Protein AF-A0ABD6Y7D4-F1 (afdb_monomer_lite)

Secondary structure (DSSP, 8-state):
-HHHHHHHHHHHHHHHHHHHHHHHHHHTSSS--HHHHHHHHHHHHHHHHHHHHHHHHHH--

Foldseek 3Di:
DVVVLVVVLVVLVVVLVVLVVLLVVLVPDPDHDPVSVVSNVVSVVVNVVSVVVNVVSVVVD

pLDDT: mean 90.49, std 8.57, range [54.09, 97.12]

Radius of gyration: 14.32 Å; chains: 1; bounding box: 34×16×38 Å

Organism: Limosilactobacillus reuteri (NCBI:txid1598)

Sequence (61 aa):
MQEDFINLRFGLLEQLKNISTRVDKILNEDELNIHQMADLLRYAQTYESLSNAYSNIAQDI

Structure (mmCIF, N/CA/C/O backbone):
data_AF-A0ABD6Y7D4-F1
#
_entry.id   AF-A0ABD6Y7D4-F1
#
loop_
_atom_site.group_PDB
_atom_site.id
_atom_site.type_symbol
_atom_site.label_atom_id
_atom_site.label_alt_id
_atom_site.label_comp_id
_atom_site.label_asym_id
_atom_site.label_entity_id
_atom_site.label_seq_id
_atom_site.pdbx_PDB_ins_code
_atom_site.Cartn_x
_atom_site.Cartn_y
_atom_site.Cartn_z
_atom_site.occupancy
_atom_site.B_iso_or_equiv
_atom_site.auth_seq_id
_atom_site.auth_comp_id
_atom_site.auth_asym_id
_atom_site.auth_atom_id
_atom_site.pdbx_PDB_model_num
ATOM 1 N N . MET A 1 1 ? 20.479 -3.131 -18.251 1.00 67.44 1 MET A N 1
ATOM 2 C CA . MET A 1 1 ? 19.960 -1.766 -18.012 1.00 67.44 1 MET A CA 1
ATOM 3 C C . MET A 1 1 ? 18.442 -1.701 -18.167 1.00 67.44 1 MET A C 1
ATOM 5 O O . MET A 1 1 ? 17.784 -1.544 -17.155 1.00 67.44 1 MET A O 1
ATOM 9 N N . GLN A 1 2 ? 17.850 -1.874 -19.362 1.00 79.75 2 GLN A N 1
ATOM 10 C CA . GLN A 1 2 ? 16.375 -1.885 -19.508 1.00 79.75 2 GLN A CA 1
ATOM 11 C C . GLN A 1 2 ? 15.687 -2.988 -18.687 1.00 79.75 2 GLN A C 1
ATOM 13 O O . GLN A 1 2 ? 14.689 -2.733 -18.022 1.00 79.75 2 GLN A O 1
ATOM 18 N N . GLU A 1 3 ? 16.243 -4.199 -18.694 1.00 83.81 3 GLU A N 1
ATOM 19 C CA . GLU A 1 3 ? 15.723 -5.325 -17.909 1.00 83.81 3 GLU A CA 1
ATOM 20 C C . GLU A 1 3 ? 15.787 -5.058 -16.395 1.00 83.81 3 GLU A C 1
ATOM 22 O O . GLU A 1 3 ? 14.840 -5.357 -15.674 1.00 83.81 3 GLU A O 1
ATOM 27 N N . ASP A 1 4 ? 16.843 -4.388 -15.924 1.00 84.06 4 ASP A N 1
ATOM 28 C CA . ASP A 1 4 ? 16.993 -3.998 -14.516 1.00 84.06 4 ASP A CA 1
ATOM 29 C C . ASP A 1 4 ? 15.922 -2.981 -14.093 1.00 84.06 4 ASP A C 1
ATOM 31 O O . ASP A 1 4 ? 15.333 -3.117 -13.022 1.00 84.06 4 ASP A O 1
ATOM 35 N N . PHE A 1 5 ? 15.608 -2.000 -14.950 1.00 85.38 5 PHE A N 1
ATOM 36 C CA . PHE A 1 5 ? 14.528 -1.035 -14.710 1.00 85.38 5 PHE A CA 1
ATOM 37 C C . PHE A 1 5 ? 13.148 -1.695 -14.695 1.00 85.38 5 PHE A C 1
ATOM 39 O O . PHE A 1 5 ? 12.316 -1.381 -13.842 1.00 85.38 5 PHE A O 1
ATOM 46 N N . ILE A 1 6 ? 12.905 -2.636 -15.610 1.00 86.12 6 ILE A N 1
ATOM 47 C CA . ILE A 1 6 ? 11.663 -3.414 -15.649 1.00 86.12 6 ILE A CA 1
ATOM 48 C C . ILE A 1 6 ? 11.516 -4.241 -14.365 1.00 86.12 6 ILE A C 1
ATOM 50 O O . ILE A 1 6 ? 10.465 -4.192 -13.724 1.00 86.12 6 ILE A O 1
ATOM 54 N N . ASN A 1 7 ? 12.572 -4.938 -13.941 1.00 89.31 7 ASN A N 1
ATOM 55 C CA . ASN A 1 7 ? 12.578 -5.734 -12.713 1.00 89.31 7 ASN A CA 1
ATOM 56 C C . ASN A 1 7 ? 12.376 -4.866 -11.464 1.00 89.31 7 ASN A C 1
ATOM 58 O O . ASN A 1 7 ? 11.585 -5.220 -10.589 1.00 89.31 7 ASN A O 1
ATOM 62 N N . LEU A 1 8 ? 13.020 -3.697 -11.404 1.00 88.50 8 LEU A N 1
ATOM 63 C CA . LEU A 1 8 ? 12.830 -2.732 -10.323 1.00 88.50 8 LEU A CA 1
ATOM 64 C C . LEU A 1 8 ? 11.375 -2.242 -10.256 1.00 88.50 8 LEU A C 1
ATOM 66 O O . LEU A 1 8 ? 10.777 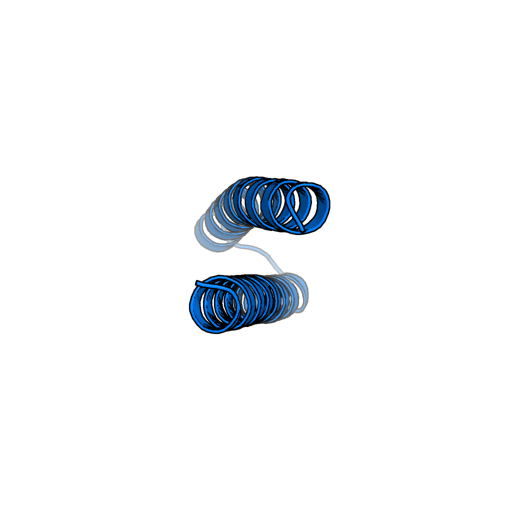-2.204 -9.180 1.00 88.50 8 LEU A O 1
ATOM 70 N N . ARG A 1 9 ? 10.773 -1.930 -11.409 1.00 87.44 9 ARG A N 1
ATOM 71 C CA . ARG A 1 9 ? 9.374 -1.500 -11.512 1.00 87.44 9 ARG A CA 1
ATOM 72 C C . ARG A 1 9 ? 8.404 -2.589 -11.047 1.00 87.44 9 ARG A C 1
ATOM 74 O O . ARG A 1 9 ? 7.464 -2.284 -10.312 1.00 87.44 9 ARG A O 1
ATOM 81 N N . PHE A 1 10 ? 8.629 -3.845 -11.437 1.00 90.81 10 PHE A N 1
ATOM 82 C CA . PHE A 1 10 ? 7.828 -4.975 -10.957 1.00 90.81 10 PHE A CA 1
ATOM 83 C C . PHE A 1 10 ? 7.974 -5.181 -9.448 1.00 90.81 10 PHE A C 1
ATOM 85 O O . PHE A 1 10 ? 6.961 -5.336 -8.767 1.00 90.81 10 PHE A O 1
ATOM 92 N N . GLY A 1 11 ? 9.197 -5.092 -8.917 1.00 92.25 11 GLY A N 1
ATOM 93 C CA . GLY A 1 11 ? 9.444 -5.182 -7.478 1.00 92.25 11 GLY A CA 1
ATOM 94 C C . GLY A 1 11 ? 8.693 -4.107 -6.686 1.00 92.25 11 GLY A C 1
ATOM 95 O O . GLY A 1 11 ? 8.054 -4.414 -5.682 1.00 92.25 11 GLY A O 1
ATOM 96 N N . LEU A 1 12 ? 8.687 -2.857 -7.163 1.00 92.94 12 LEU A N 1
ATOM 97 C CA . LEU A 1 12 ? 7.935 -1.768 -6.526 1.00 92.94 12 LEU A CA 1
ATOM 98 C C . LEU A 1 12 ? 6.420 -2.011 -6.539 1.00 92.94 12 LEU A C 1
ATOM 100 O O . LEU A 1 12 ? 5.760 -1.810 -5.518 1.00 92.94 12 LEU A O 1
ATOM 104 N N . LEU A 1 13 ? 5.865 -2.482 -7.661 1.00 91.94 13 LEU A N 1
ATOM 105 C CA . LEU A 1 13 ? 4.440 -2.823 -7.753 1.00 91.94 13 LEU A CA 1
ATOM 106 C C . LEU A 1 13 ? 4.053 -3.951 -6.795 1.00 91.94 13 LEU A C 1
ATOM 108 O O . LEU A 1 13 ? 2.992 -3.894 -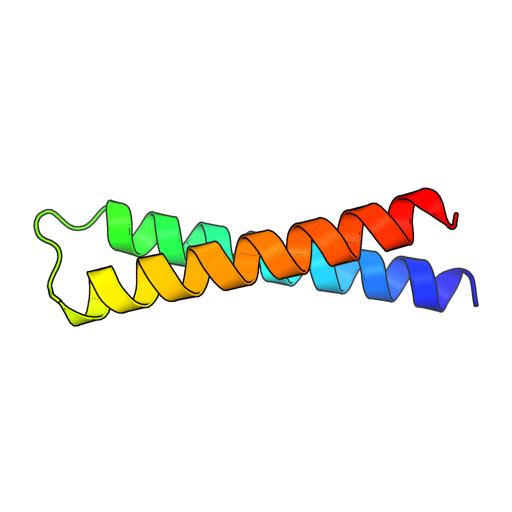6.173 1.00 91.94 13 LEU A O 1
ATOM 112 N N . GLU A 1 14 ? 4.908 -4.962 -6.651 1.00 95.06 14 GLU A N 1
ATOM 113 C CA . GLU A 1 14 ? 4.678 -6.058 -5.715 1.00 95.06 14 GLU A CA 1
ATOM 114 C C . GLU A 1 14 ? 4.640 -5.557 -4.264 1.00 95.06 14 GLU A C 1
ATOM 116 O O . GLU A 1 14 ? 3.735 -5.919 -3.507 1.00 95.06 14 GLU A O 1
ATOM 121 N N . GLN A 1 15 ? 5.555 -4.660 -3.881 1.00 94.44 15 GLN A N 1
ATOM 122 C CA . GLN A 1 15 ? 5.542 -4.061 -2.544 1.00 94.44 15 GLN A CA 1
ATOM 123 C C . GLN A 1 15 ? 4.293 -3.206 -2.299 1.00 94.44 15 GLN A C 1
ATOM 125 O O . GLN A 1 15 ? 3.664 -3.340 -1.247 1.00 94.44 15 GLN A O 1
ATOM 130 N N . LEU A 1 16 ? 3.874 -2.389 -3.272 1.00 93.44 16 LEU A N 1
ATOM 131 C CA . LEU A 1 16 ? 2.634 -1.606 -3.177 1.00 93.44 16 LEU A CA 1
ATOM 132 C C . LEU A 1 16 ? 1.408 -2.511 -2.981 1.00 93.44 16 LEU A C 1
ATOM 134 O O . LEU A 1 16 ? 0.583 -2.260 -2.101 1.00 93.44 16 LEU A O 1
ATOM 138 N N . LYS A 1 17 ? 1.320 -3.613 -3.735 1.00 95.00 17 LYS A N 1
ATOM 139 C CA . LYS A 1 17 ? 0.245 -4.607 -3.594 1.00 95.00 17 LYS A CA 1
ATOM 140 C C . LYS A 1 17 ? 0.250 -5.277 -2.215 1.00 95.00 17 LYS A C 1
ATOM 142 O O . LYS A 1 17 ? -0.812 -5.473 -1.616 1.00 95.00 17 LYS A O 1
ATOM 147 N N . ASN A 1 18 ? 1.430 -5.613 -1.697 1.00 95.06 18 ASN A N 1
ATOM 148 C CA . ASN A 1 18 ? 1.579 -6.214 -0.372 1.00 95.06 18 ASN A CA 1
ATOM 149 C C . ASN A 1 18 ? 1.124 -5.265 0.742 1.00 95.06 18 ASN A C 1
ATOM 151 O O . ASN A 1 18 ? 0.449 -5.702 1.676 1.00 95.06 18 ASN A O 1
ATOM 155 N N . ILE A 1 19 ? 1.455 -3.975 0.637 1.00 94.94 19 ILE A N 1
ATOM 156 C CA . ILE A 1 19 ? 0.998 -2.951 1.584 1.00 94.94 19 ILE A CA 1
ATOM 157 C C . ILE A 1 19 ? -0.520 -2.794 1.509 1.00 94.94 19 ILE A C 1
ATOM 159 O O . ILE A 1 19 ? -1.167 -2.866 2.550 1.00 94.94 19 ILE A O 1
ATOM 163 N N . SER A 1 20 ? -1.094 -2.677 0.304 1.00 95.44 20 SER A N 1
ATOM 164 C CA . SER A 1 20 ? -2.552 -2.597 0.115 1.00 95.44 20 SER A CA 1
ATOM 165 C C . SER A 1 20 ? -3.264 -3.762 0.800 1.00 95.44 20 SER A C 1
ATOM 167 O O . SER A 1 20 ? -4.153 -3.555 1.613 1.00 95.44 20 SER A O 1
ATOM 169 N N . THR A 1 21 ? -2.783 -4.989 0.580 1.00 96.31 21 THR A N 1
ATOM 170 C CA . THR A 1 21 ? -3.362 -6.196 1.192 1.00 96.31 21 THR A CA 1
ATOM 171 C C . THR A 1 21 ? -3.311 -6.159 2.726 1.00 96.31 21 THR A C 1
ATOM 173 O O . THR A 1 21 ? -4.204 -6.676 3.394 1.00 96.31 21 THR A O 1
ATOM 176 N N . ARG A 1 22 ? -2.251 -5.592 3.317 1.00 95.19 22 ARG A N 1
ATOM 177 C CA . ARG A 1 22 ? -2.113 -5.467 4.779 1.00 95.19 22 ARG A CA 1
ATOM 178 C C . ARG A 1 22 ? -3.021 -4.380 5.345 1.00 95.19 22 ARG A C 1
ATOM 180 O O . ARG A 1 22 ? -3.609 -4.599 6.398 1.00 95.19 22 ARG A O 1
ATOM 187 N N . VAL A 1 23 ? -3.148 -3.254 4.646 1.00 95.81 23 VAL A N 1
ATOM 188 C CA . VAL A 1 23 ? -4.080 -2.177 4.997 1.00 95.81 23 VAL A CA 1
ATOM 189 C C . VAL A 1 23 ? -5.513 -2.694 4.960 1.00 95.81 23 VAL A C 1
ATOM 191 O O . VAL A 1 23 ? -6.216 -2.556 5.954 1.00 95.81 23 VAL A O 1
ATOM 194 N N . ASP A 1 24 ? -5.906 -3.380 3.884 1.00 96.31 24 ASP A N 1
ATOM 195 C CA . ASP A 1 24 ? -7.249 -3.950 3.746 1.00 96.31 24 ASP A CA 1
ATOM 196 C C . ASP A 1 24 ? -7.561 -4.925 4.885 1.00 96.31 24 ASP A C 1
ATOM 198 O O . ASP A 1 24 ? -8.646 -4.887 5.454 1.00 96.31 24 ASP A O 1
ATOM 202 N N . LYS A 1 25 ? -6.606 -5.779 5.273 1.00 95.31 25 LYS A N 1
ATOM 203 C CA . LYS A 1 25 ? -6.786 -6.685 6.420 1.00 95.31 25 LYS A CA 1
ATOM 204 C C . LYS A 1 25 ? -7.066 -5.933 7.715 1.00 95.31 25 LYS A C 1
ATOM 206 O O . LYS A 1 25 ? -7.952 -6.343 8.445 1.00 95.31 25 LYS A O 1
ATOM 211 N N . ILE A 1 26 ? -6.331 -4.854 7.983 1.00 95.06 26 ILE A N 1
ATOM 212 C CA . ILE A 1 26 ? -6.524 -4.057 9.197 1.00 95.06 26 ILE A CA 1
ATOM 213 C C . ILE A 1 26 ? -7.864 -3.314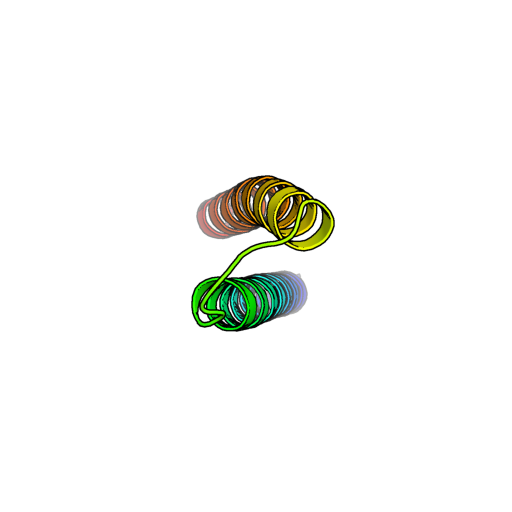 9.154 1.00 95.06 26 ILE A C 1
ATOM 215 O O . ILE A 1 26 ? -8.573 -3.293 10.148 1.00 95.06 26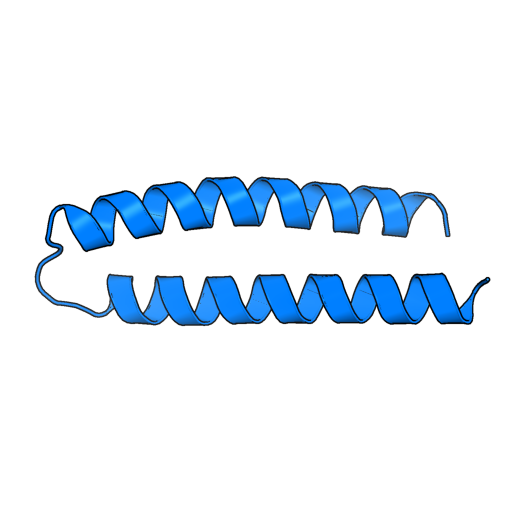 ILE A O 1
ATOM 219 N N . LEU A 1 27 ? -8.229 -2.721 8.014 1.00 93.38 27 LEU A N 1
ATOM 220 C CA . LEU A 1 27 ? -9.471 -1.952 7.876 1.00 93.38 27 LEU A CA 1
ATOM 221 C C . LEU A 1 27 ? -10.743 -2.811 7.915 1.00 93.38 27 LEU A C 1
ATOM 223 O O . LEU A 1 27 ? -11.824 -2.263 8.098 1.00 93.38 27 LEU A O 1
ATOM 227 N N . ASN A 1 28 ? -10.621 -4.129 7.737 1.00 94.12 28 ASN A N 1
ATOM 228 C CA . ASN A 1 28 ? -11.727 -5.077 7.880 1.00 94.12 28 ASN A CA 1
ATOM 229 C C . ASN A 1 28 ? -11.934 -5.562 9.329 1.00 94.12 28 ASN A C 1
ATOM 231 O O . ASN A 1 28 ? -12.802 -6.400 9.557 1.00 94.12 28 ASN A O 1
ATOM 235 N N . GLU A 1 29 ? -11.147 -5.080 10.292 1.00 93.06 29 GLU A N 1
ATOM 236 C CA . GLU A 1 29 ? -11.356 -5.357 11.717 1.00 93.06 29 GLU A CA 1
ATOM 237 C C . GLU A 1 29 ? -12.423 -4.408 12.292 1.00 93.06 29 GLU A C 1
ATOM 239 O O . GLU A 1 29 ? -12.406 -3.209 12.006 1.00 93.06 29 GLU A O 1
ATOM 244 N N . ASP A 1 30 ? -13.328 -4.927 13.130 1.00 89.75 30 ASP A N 1
ATOM 245 C CA . ASP A 1 30 ? -14.434 -4.147 13.717 1.00 89.75 30 ASP A CA 1
ATOM 246 C C . ASP A 1 30 ? -13.941 -3.024 14.650 1.00 89.75 30 ASP A C 1
ATOM 248 O O . ASP A 1 30 ? -14.542 -1.950 14.725 1.00 89.75 30 ASP A O 1
ATOM 252 N N . GLU A 1 31 ? -12.823 -3.252 15.348 1.00 94.00 31 GLU A N 1
ATOM 253 C CA . GLU A 1 31 ? -12.165 -2.268 16.206 1.00 94.00 31 GLU A CA 1
ATOM 254 C C . GLU A 1 31 ? -10.650 -2.273 15.985 1.00 94.00 31 GLU A C 1
ATOM 256 O O . GLU A 1 31 ? -10.000 -3.319 15.954 1.00 94.00 31 GLU A O 1
ATOM 261 N N . LEU A 1 32 ? -10.070 -1.075 15.882 1.00 93.75 32 LEU A N 1
ATOM 262 C CA . LEU A 1 32 ? -8.636 -0.887 15.692 1.00 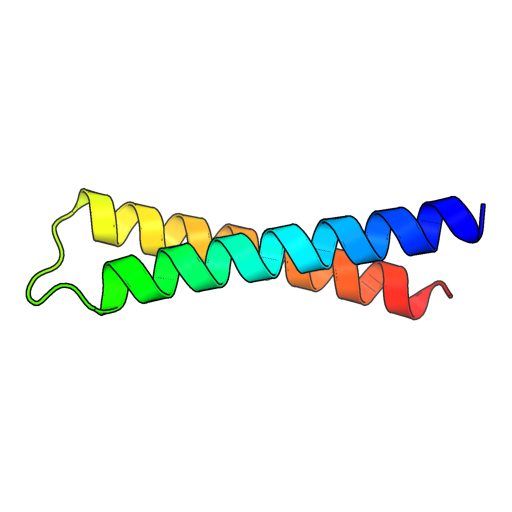93.75 32 LEU A CA 1
ATOM 263 C C . LEU A 1 32 ? -7.942 -0.618 17.024 1.00 93.75 32 LEU A C 1
ATOM 265 O O . LEU A 1 32 ? -8.209 0.381 17.693 1.00 93.75 32 LEU A O 1
ATOM 269 N N . ASN A 1 33 ? -6.977 -1.463 17.375 1.00 96.00 33 ASN A N 1
ATOM 270 C CA . ASN A 1 33 ? -6.079 -1.185 18.487 1.00 96.00 33 ASN A CA 1
ATOM 271 C C . ASN A 1 33 ? -4.961 -0.202 18.086 1.00 96.00 33 ASN A C 1
ATOM 273 O O . ASN A 1 33 ? -4.671 0.024 16.908 1.00 96.00 33 ASN A O 1
ATOM 277 N N . ILE A 1 34 ? -4.282 0.366 19.086 1.00 96.25 34 ILE A N 1
ATOM 278 C CA . ILE A 1 34 ? -3.236 1.379 18.876 1.00 96.25 34 ILE A CA 1
ATOM 279 C C . ILE A 1 34 ? -2.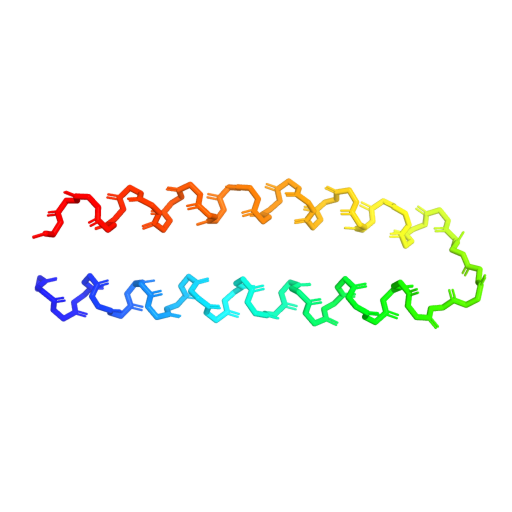080 0.896 17.982 1.00 96.25 34 ILE A C 1
ATOM 281 O O . ILE A 1 34 ? -1.503 1.692 17.243 1.00 96.25 34 ILE A O 1
ATOM 285 N N . HIS A 1 35 ? -1.753 -0.400 18.004 1.00 96.75 35 HIS A N 1
ATOM 286 C CA . HIS A 1 35 ? -0.707 -0.963 17.150 1.00 96.75 35 HIS A CA 1
ATOM 287 C C . HIS A 1 35 ? -1.159 -1.031 15.693 1.00 96.75 35 HIS A C 1
ATOM 289 O O . HIS A 1 35 ? -0.405 -0.634 14.811 1.00 96.75 35 HIS A O 1
ATOM 295 N N . GLN A 1 36 ? -2.404 -1.437 15.442 1.00 96.62 36 GLN A N 1
ATOM 296 C CA . GLN A 1 36 ? -2.994 -1.431 14.104 1.00 96.62 36 GLN A CA 1
ATOM 297 C C . GLN A 1 36 ? -3.078 -0.010 13.534 1.00 96.62 36 GLN A C 1
ATOM 299 O O . GLN A 1 36 ? -2.736 0.207 12.374 1.00 96.62 36 GLN A O 1
ATOM 304 N N . MET A 1 37 ? -3.441 0.981 14.353 1.00 96.31 37 MET A N 1
ATOM 305 C CA . MET A 1 37 ? -3.427 2.391 13.942 1.00 96.31 37 MET A CA 1
ATOM 306 C C . MET A 1 37 ? -2.009 2.881 13.604 1.00 96.31 37 MET A C 1
ATOM 308 O O . MET A 1 37 ? -1.805 3.559 12.596 1.00 96.31 37 MET A O 1
ATOM 312 N N . ALA A 1 38 ? -1.013 2.519 14.418 1.00 97.12 38 ALA A N 1
ATOM 313 C CA . ALA A 1 38 ? 0.387 2.849 14.154 1.00 97.12 38 ALA A CA 1
ATOM 314 C C . ALA A 1 38 ? 0.918 2.162 12.882 1.00 97.12 38 ALA A C 1
ATOM 316 O O . ALA A 1 38 ? 1.701 2.755 12.136 1.00 97.12 38 ALA A O 1
ATOM 317 N N . ASP A 1 39 ? 0.481 0.933 12.612 1.00 96.38 39 ASP A N 1
ATOM 318 C CA . ASP A 1 39 ? 0.820 0.208 11.392 1.00 96.38 39 ASP A CA 1
ATOM 319 C C . ASP A 1 39 ? 0.183 0.858 10.160 1.00 96.38 39 ASP A C 1
ATOM 321 O O . ASP A 1 39 ? 0.879 1.047 9.165 1.00 96.38 39 ASP A O 1
ATOM 325 N N . LEU A 1 40 ? -1.079 1.298 10.230 1.00 96.44 40 LEU A N 1
ATOM 326 C CA . LEU A 1 40 ? -1.725 2.052 9.147 1.00 96.44 40 LEU A CA 1
ATOM 327 C C . LEU A 1 40 ? -0.964 3.340 8.806 1.00 96.44 40 LEU A C 1
ATOM 329 O O . LEU A 1 40 ? -0.720 3.612 7.630 1.00 96.44 40 LEU A O 1
ATOM 333 N N . LEU A 1 41 ? -0.529 4.103 9.815 1.00 96.81 41 LEU A N 1
ATOM 334 C CA . LEU A 1 41 ? 0.289 5.304 9.605 1.00 96.81 41 LEU A CA 1
ATOM 335 C C . LEU A 1 41 ? 1.610 4.975 8.899 1.00 96.81 41 LEU A C 1
ATOM 337 O O . LEU A 1 41 ? 2.004 5.653 7.950 1.00 96.81 41 LEU A O 1
ATOM 341 N N . ARG A 1 42 ? 2.278 3.901 9.327 1.00 96.25 42 ARG A N 1
ATOM 342 C CA . ARG A 1 42 ? 3.534 3.450 8.718 1.00 96.25 42 ARG A CA 1
ATOM 343 C C . ARG A 1 42 ? 3.333 2.976 7.281 1.00 96.25 42 ARG A C 1
ATOM 345 O O . ARG A 1 42 ? 4.154 3.273 6.412 1.00 96.25 42 ARG A O 1
ATOM 352 N N . TYR A 1 43 ? 2.244 2.257 7.019 1.00 96.88 43 TYR A N 1
ATOM 353 C CA . TYR A 1 43 ? 1.885 1.812 5.679 1.00 96.88 43 TYR A CA 1
ATOM 354 C C . TYR A 1 43 ? 1.583 2.992 4.761 1.00 96.88 43 TYR A C 1
ATOM 356 O O . TYR A 1 43 ? 2.084 2.990 3.643 1.00 96.88 43 TYR A O 1
ATOM 364 N N . ALA A 1 44 ? 0.879 4.026 5.231 1.00 93.88 44 ALA A N 1
ATOM 365 C CA . ALA A 1 44 ? 0.627 5.236 4.448 1.00 93.88 44 ALA A CA 1
ATOM 366 C C . ALA A 1 44 ? 1.933 5.941 4.033 1.00 93.88 44 ALA A C 1
ATOM 368 O O . ALA A 1 44 ? 2.133 6.220 2.852 1.00 93.88 44 ALA A O 1
ATOM 369 N N . GLN A 1 45 ? 2.864 6.136 4.974 1.00 95.38 45 GLN A N 1
ATOM 370 C CA . GLN A 1 45 ? 4.180 6.737 4.696 1.00 95.38 45 GLN A CA 1
ATOM 371 C C . GLN A 1 45 ? 5.012 5.900 3.712 1.00 95.38 45 GLN A C 1
ATOM 373 O O . GLN A 1 45 ? 5.674 6.422 2.810 1.00 95.38 45 GLN A O 1
ATOM 378 N N . THR A 1 46 ? 4.974 4.575 3.872 1.00 94.88 46 THR A N 1
ATOM 379 C CA . THR A 1 46 ? 5.692 3.655 2.982 1.00 94.88 46 THR A CA 1
ATOM 380 C C . THR A 1 46 ? 5.076 3.664 1.583 1.00 94.88 46 THR A C 1
ATOM 382 O O . THR A 1 46 ? 5.801 3.679 0.591 1.00 94.88 46 THR A O 1
ATOM 385 N N . TYR A 1 47 ? 3.745 3.698 1.494 1.00 93.00 47 TYR A N 1
ATOM 386 C CA . TYR A 1 47 ? 3.009 3.748 0.235 1.00 93.00 47 TYR A CA 1
ATOM 387 C C . TYR A 1 47 ? 3.345 5.013 -0.558 1.00 93.00 47 TYR A C 1
ATOM 389 O O . TYR A 1 47 ? 3.668 4.925 -1.741 1.00 93.00 47 TYR A O 1
ATOM 397 N N . GLU A 1 48 ? 3.350 6.174 0.101 1.00 93.50 48 GLU A N 1
ATOM 398 C CA . GLU A 1 48 ? 3.765 7.445 -0.501 1.00 93.50 48 GLU A CA 1
ATOM 399 C C . GLU A 1 48 ? 5.194 7.359 -1.060 1.00 93.50 48 GLU A C 1
ATOM 401 O O . GLU A 1 48 ? 5.432 7.654 -2.232 1.00 93.50 48 GLU A O 1
ATOM 406 N N . SER A 1 49 ? 6.137 6.866 -0.251 1.00 94.44 49 SER A N 1
ATOM 407 C CA . SER A 1 49 ? 7.545 6.734 -0.645 1.00 94.44 49 SER A CA 1
ATOM 408 C C . SER A 1 49 ? 7.728 5.818 -1.864 1.00 94.44 49 SER A C 1
ATOM 410 O O . SER A 1 49 ? 8.446 6.163 -2.805 1.00 94.44 49 SER A O 1
ATOM 412 N N . LEU A 1 50 ? 7.057 4.661 -1.880 1.00 93.38 50 LEU A N 1
ATOM 413 C CA . LEU A 1 50 ? 7.123 3.700 -2.986 1.00 93.38 50 LEU A CA 1
ATOM 414 C C . LEU A 1 50 ? 6.429 4.217 -4.252 1.00 93.38 50 LEU A C 1
ATOM 416 O O . LEU A 1 50 ? 6.942 4.014 -5.352 1.00 93.38 50 LEU A O 1
ATOM 420 N N . SER A 1 51 ? 5.297 4.909 -4.110 1.00 90.25 51 SER A N 1
ATOM 421 C CA . SER A 1 51 ? 4.581 5.533 -5.229 1.00 90.25 51 SER A CA 1
ATOM 422 C C . SER A 1 51 ? 5.425 6.623 -5.895 1.00 90.25 51 SER A C 1
ATOM 424 O O . SER A 1 51 ? 5.471 6.713 -7.125 1.00 90.25 51 SER A O 1
ATOM 426 N N . ASN A 1 52 ? 6.150 7.412 -5.098 1.00 92.00 52 ASN A N 1
ATOM 427 C CA . ASN A 1 52 ? 7.081 8.418 -5.602 1.00 92.00 52 ASN A CA 1
ATOM 428 C C . ASN A 1 52 ? 8.260 7.765 -6.334 1.00 92.00 52 ASN A C 1
ATOM 430 O O . ASN A 1 52 ? 8.577 8.158 -7.455 1.00 92.00 52 ASN A O 1
ATOM 434 N N . ALA A 1 53 ? 8.862 6.720 -5.756 1.00 89.81 53 ALA A N 1
ATOM 435 C CA . ALA A 1 53 ? 9.942 5.979 -6.409 1.00 89.81 53 ALA A CA 1
ATOM 436 C C . ALA A 1 53 ? 9.495 5.382 -7.756 1.00 89.81 53 ALA A C 1
ATOM 438 O O . ALA A 1 53 ? 10.203 5.504 -8.754 1.00 89.81 53 ALA A O 1
ATOM 439 N N . TYR A 1 54 ? 8.298 4.790 -7.800 1.00 88.62 54 TYR A N 1
ATOM 440 C CA . TYR A 1 54 ? 7.711 4.251 -9.026 1.00 88.62 54 TYR A CA 1
ATOM 441 C C . TYR A 1 54 ? 7.485 5.336 -10.083 1.00 88.62 54 TYR A C 1
ATOM 443 O O . TYR A 1 54 ? 7.827 5.137 -11.248 1.00 88.62 54 TYR A O 1
ATOM 451 N N . SER A 1 55 ? 6.928 6.481 -9.678 1.00 87.31 55 SER A N 1
ATOM 452 C CA . SER A 1 55 ? 6.654 7.608 -10.576 1.00 87.31 55 SER A CA 1
ATOM 453 C C . SER A 1 55 ? 7.934 8.163 -11.194 1.00 87.31 55 SER A C 1
ATOM 455 O O . SER A 1 55 ? 7.963 8.401 -12.396 1.00 87.31 55 SER A O 1
ATOM 457 N N . ASN A 1 56 ? 9.001 8.292 -10.402 1.00 87.94 56 ASN A N 1
ATOM 458 C CA . ASN A 1 56 ? 10.298 8.766 -10.887 1.00 87.94 56 ASN A CA 1
ATOM 459 C C . ASN A 1 56 ? 10.894 7.804 -11.925 1.00 87.94 56 ASN A C 1
ATOM 461 O O . ASN A 1 56 ? 11.268 8.222 -13.013 1.00 87.94 56 ASN A O 1
ATOM 465 N N . ILE A 1 57 ? 10.889 6.497 -11.641 1.00 85.19 57 ILE A N 1
ATOM 466 C CA . ILE A 1 57 ? 11.388 5.489 -12.591 1.00 85.19 57 ILE A CA 1
ATOM 467 C C . ILE A 1 57 ? 10.562 5.479 -13.883 1.00 85.19 57 ILE A C 1
ATOM 469 O O . ILE A 1 57 ? 11.105 5.238 -14.954 1.00 85.19 57 ILE A O 1
ATOM 473 N N . ALA A 1 58 ? 9.254 5.732 -13.803 1.00 77.12 58 ALA A N 1
ATOM 474 C CA . ALA A 1 58 ? 8.388 5.778 -14.977 1.00 77.12 58 ALA A CA 1
ATOM 475 C C . ALA A 1 58 ? 8.590 7.028 -15.855 1.00 77.12 58 ALA A C 1
ATOM 477 O O . ALA A 1 58 ? 8.160 7.005 -17.003 1.00 77.12 58 ALA A O 1
ATOM 478 N N . GLN A 1 59 ? 9.192 8.101 -15.330 1.00 72.94 59 GLN A N 1
ATOM 479 C CA . GLN A 1 59 ? 9.501 9.329 -16.078 1.00 72.94 59 GLN A CA 1
ATOM 480 C C . GLN A 1 59 ? 10.862 9.273 -16.787 1.00 72.94 59 GLN A C 1
ATOM 482 O O . GLN A 1 59 ? 11.041 9.951 -17.796 1.00 72.94 59 GLN A O 1
ATOM 487 N N . ASP A 1 60 ? 11.798 8.472 -16.268 1.00 59.38 60 ASP A N 1
ATOM 488 C CA . ASP A 1 60 ? 13.159 8.311 -16.803 1.00 59.38 60 ASP A CA 1
ATOM 489 C C . ASP A 1 60 ? 13.269 7.249 -17.924 1.00 59.38 60 ASP A C 1
ATOM 491 O O . ASP A 1 60 ? 14.357 7.025 -18.464 1.00 59.38 60 ASP A O 1
ATOM 495 N N . ILE A 1 61 ? 12.158 6.583 -18.267 1.00 54.09 61 ILE A N 1
ATOM 496 C CA . ILE A 1 61 ? 12.029 5.598 -19.361 1.00 54.09 61 ILE A CA 1
ATOM 497 C C . ILE A 1 61 ? 11.252 6.227 -20.516 1.00 54.09 61 ILE A C 1
ATOM 499 O O . ILE A 1 61 ? 11.699 6.052 -21.673 1.00 54.09 61 ILE A O 1
#